Protein AF-A0A1B6BFZ3-F1 (afdb_monomer)

Secondary structure (DSSP, 8-state):
-HHHHHHHHHHHHHHHHHTT---THHHH--S-HHHHHHHH-TTHHHHHHHHHHHTT--PPP-

Mean predicted aligned error: 4.11 Å

Structure (mmCIF, N/CA/C/O backbone):
data_AF-A0A1B6BFZ3-F1
#
_entry.id   AF-A0A1B6BFZ3-F1
#
loop_
_atom_site.group_PDB
_atom_site.id
_atom_site.type_symbol
_atom_site.label_atom_id
_atom_site.label_alt_id
_atom_site.label_comp_id
_atom_site.label_asym_id
_atom_site.label_entity_id
_atom_site.label_seq_id
_atom_site.pdbx_PDB_ins_code
_atom_site.Cartn_x
_atom_site.Cartn_y
_atom_site.Cartn_z
_atom_site.occupancy
_atom_site.B_iso_or_equiv
_atom_site.auth_seq_id
_atom_site.auth_comp_id
_atom_site.auth_asym_id
_atom_site.auth_atom_id
_atom_site.pdbx_PDB_model_num
ATOM 1 N N . MET A 1 1 ? 14.708 2.538 -0.931 1.00 57.59 1 MET A N 1
ATOM 2 C CA . MET A 1 1 ? 13.577 1.956 -0.168 1.00 57.59 1 MET A CA 1
ATOM 3 C C . MET A 1 1 ? 12.359 2.869 -0.024 1.00 57.59 1 MET A C 1
ATOM 5 O O . MET A 1 1 ? 11.290 2.421 -0.405 1.00 57.59 1 MET A O 1
ATOM 9 N N . ALA A 1 2 ? 12.467 4.129 0.423 1.00 70.31 2 ALA A N 1
ATOM 10 C CA . ALA A 1 2 ? 11.286 4.996 0.6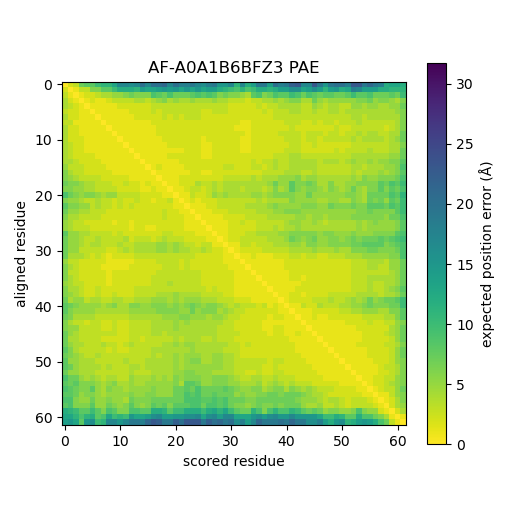21 1.00 70.31 2 ALA A CA 1
ATOM 11 C C . ALA A 1 2 ? 10.486 5.334 -0.662 1.00 70.31 2 ALA A C 1
ATOM 13 O O . ALA A 1 2 ? 9.272 5.518 -0.606 1.00 70.31 2 ALA A O 1
ATOM 14 N N . PHE A 1 3 ? 11.148 5.377 -1.825 1.00 78.56 3 PHE A N 1
ATOM 15 C CA . PHE A 1 3 ? 10.512 5.715 -3.106 1.00 78.56 3 PHE A CA 1
ATOM 16 C C . PHE A 1 3 ? 9.384 4.744 -3.492 1.00 78.56 3 PHE A C 1
ATOM 18 O O . PHE A 1 3 ? 8.276 5.176 -3.808 1.00 78.56 3 PHE A O 1
ATOM 25 N N . ASN A 1 4 ? 9.637 3.434 -3.398 1.00 81.50 4 ASN A N 1
ATOM 26 C CA . ASN A 1 4 ? 8.642 2.419 -3.746 1.00 81.50 4 ASN A CA 1
ATOM 27 C C . ASN A 1 4 ? 7.465 2.427 -2.766 1.00 81.50 4 ASN A C 1
ATOM 29 O O . ASN A 1 4 ? 6.322 2.351 -3.202 1.00 81.50 4 ASN A O 1
ATOM 33 N N . THR A 1 5 ? 7.720 2.614 -1.468 1.00 86.62 5 THR A N 1
ATOM 34 C CA . THR A 1 5 ? 6.661 2.744 -0.455 1.00 86.62 5 THR A CA 1
ATOM 35 C C . THR A 1 5 ? 5.728 3.917 -0.756 1.00 86.62 5 THR A C 1
ATOM 37 O O . THR A 1 5 ? 4.510 3.746 -0.762 1.00 86.62 5 THR A O 1
ATOM 40 N N . ASN A 1 6 ? 6.273 5.096 -1.068 1.00 88.62 6 ASN A N 1
ATOM 41 C CA . ASN A 1 6 ? 5.461 6.271 -1.400 1.00 88.62 6 ASN A CA 1
ATOM 42 C C . ASN A 1 6 ? 4.660 6.066 -2.690 1.00 88.62 6 AS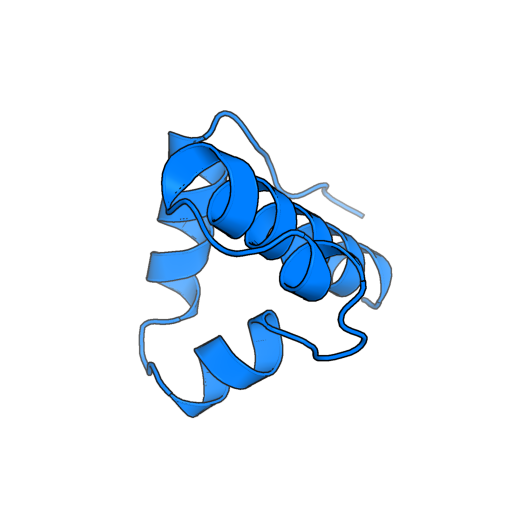N A C 1
ATOM 44 O O . ASN A 1 6 ? 3.482 6.416 -2.747 1.00 88.62 6 ASN A O 1
ATOM 48 N N . ARG A 1 7 ? 5.270 5.448 -3.707 1.00 88.19 7 ARG A N 1
ATOM 49 C CA . ARG A 1 7 ? 4.596 5.138 -4.973 1.00 88.19 7 ARG A CA 1
ATOM 50 C C . ARG A 1 7 ? 3.444 4.148 -4.784 1.00 88.19 7 ARG A C 1
ATOM 52 O O . ARG A 1 7 ? 2.360 4.380 -5.308 1.00 88.19 7 ARG A O 1
ATOM 59 N N . ILE A 1 8 ? 3.655 3.088 -4.005 1.00 90.19 8 ILE A N 1
ATOM 60 C CA . ILE A 1 8 ? 2.619 2.098 -3.678 1.00 90.19 8 ILE A CA 1
ATOM 61 C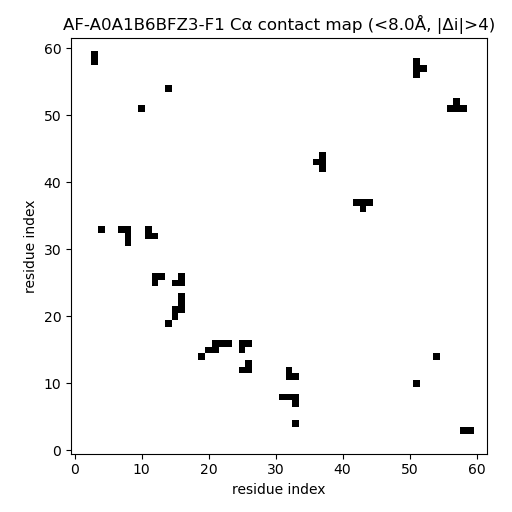 C . ILE A 1 8 ? 1.472 2.754 -2.902 1.00 90.19 8 ILE A C 1
ATOM 63 O O . ILE A 1 8 ? 0.313 2.568 -3.261 1.00 90.19 8 ILE A O 1
ATOM 67 N N . ASN A 1 9 ? 1.777 3.570 -1.891 1.00 92.69 9 ASN A N 1
ATOM 68 C CA . ASN A 1 9 ? 0.756 4.310 -1.148 1.00 92.69 9 ASN A CA 1
ATOM 69 C C . ASN A 1 9 ? -0.039 5.267 -2.053 1.00 92.69 9 ASN A C 1
ATOM 71 O O . ASN A 1 9 ? -1.261 5.346 -1.937 1.00 92.69 9 ASN A O 1
ATOM 75 N N . GLY A 1 10 ? 0.626 5.942 -2.995 1.00 91.81 10 GLY A N 1
ATOM 76 C CA . GLY A 1 10 ? -0.034 6.766 -4.008 1.00 91.81 10 GLY A CA 1
ATOM 77 C C . GLY A 1 10 ? -0.990 5.964 -4.897 1.00 91.81 10 GLY A C 1
ATOM 78 O O . GLY A 1 10 ? -2.129 6.385 -5.102 1.00 91.81 10 GLY A O 1
ATOM 79 N N . TYR A 1 11 ? -0.570 4.784 -5.369 1.00 90.81 11 TYR A N 1
ATOM 80 C CA . TYR A 1 11 ? -1.439 3.891 -6.142 1.00 90.81 11 TYR A CA 1
ATOM 81 C C . TYR A 1 11 ? -2.650 3.42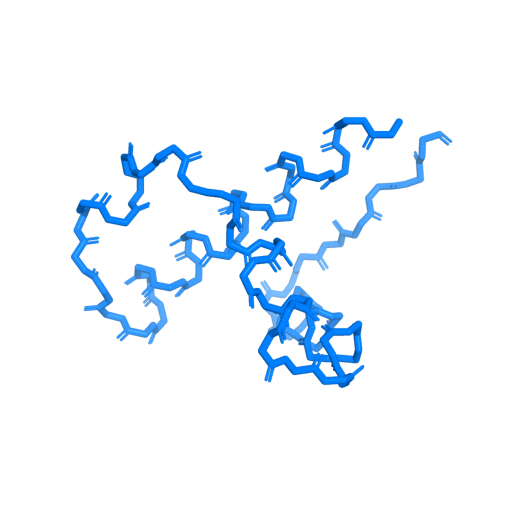7 -5.338 1.00 90.81 11 TYR A C 1
ATOM 83 O O . TYR A 1 11 ? -3.769 3.53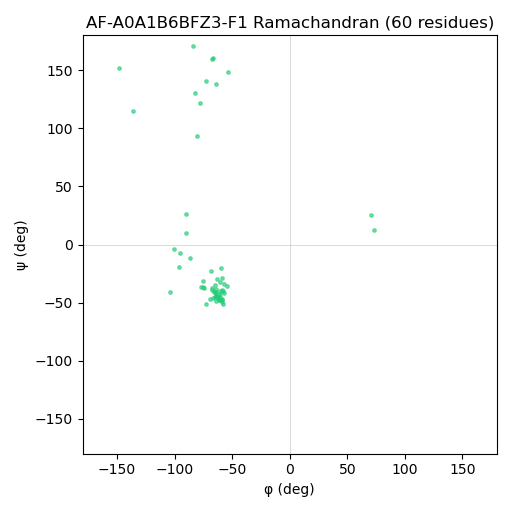1 -5.831 1.00 90.81 11 TYR A O 1
ATOM 91 N N . LEU A 1 12 ? -2.448 2.976 -4.098 1.00 91.12 12 LEU A N 1
ATOM 92 C CA . LEU A 1 12 ? -3.535 2.520 -3.230 1.00 91.12 12 LEU A CA 1
ATOM 93 C C . LEU A 1 12 ? -4.598 3.600 -3.016 1.00 91.12 12 LEU A C 1
ATOM 95 O O . LEU A 1 12 ? -5.788 3.309 -3.097 1.00 91.12 12 LEU A O 1
ATOM 99 N N . ARG A 1 13 ? -4.187 4.855 -2.809 1.00 93.25 13 ARG A N 1
ATOM 100 C CA . ARG A 1 13 ? -5.121 5.985 -2.671 1.00 93.25 13 ARG A CA 1
ATOM 101 C C . ARG A 1 13 ? -5.862 6.280 -3.965 1.00 93.25 13 ARG A C 1
ATOM 103 O O . ARG A 1 13 ? -7.075 6.451 -3.938 1.00 93.25 13 ARG A O 1
ATOM 110 N N . SER A 1 14 ? -5.141 6.326 -5.084 1.00 91.12 14 SER A N 1
ATOM 111 C CA . SER A 1 14 ? -5.733 6.616 -6.391 1.00 91.12 14 SER A CA 1
ATOM 112 C C . SER A 1 14 ? -6.748 5.545 -6.790 1.00 91.12 14 SER A C 1
ATOM 114 O O . SER A 1 14 ? -7.876 5.872 -7.141 1.00 91.12 14 SER A O 1
ATOM 116 N N . ILE A 1 15 ? -6.401 4.264 -6.635 1.00 88.25 15 ILE A N 1
ATOM 117 C CA . ILE A 1 15 ? -7.306 3.136 -6.892 1.00 88.25 15 ILE A CA 1
ATOM 118 C C . ILE A 1 15 ? -8.479 3.152 -5.908 1.00 88.25 15 ILE A C 1
ATOM 120 O O . ILE A 1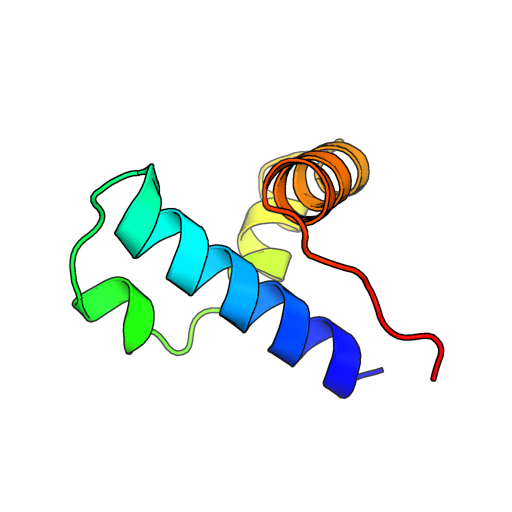 15 ? -9.624 3.000 -6.323 1.00 88.25 15 ILE A O 1
ATOM 124 N N . GLY A 1 16 ? -8.225 3.377 -4.618 1.00 89.25 16 GLY A N 1
ATOM 125 C CA . GLY A 1 16 ? -9.280 3.464 -3.609 1.00 89.25 16 GLY A CA 1
ATOM 126 C C . GLY A 1 16 ? -10.307 4.558 -3.913 1.00 89.25 16 GLY A C 1
ATOM 127 O O . GLY A 1 16 ? -11.505 4.336 -3.778 1.00 89.25 16 GLY A O 1
ATOM 128 N N . PHE A 1 17 ? -9.854 5.714 -4.394 1.00 92.31 17 PHE A N 1
ATOM 129 C CA . PHE A 1 17 ? -10.733 6.805 -4.807 1.00 92.31 17 PHE A CA 1
ATOM 130 C C . PHE A 1 17 ? -11.454 6.503 -6.134 1.00 92.31 17 PHE A C 1
ATOM 132 O O . PHE A 1 17 ? -12.675 6.581 -6.203 1.00 92.31 17 PHE A O 1
ATOM 139 N N . GLN A 1 18 ? -10.715 6.114 -7.178 1.00 88.75 18 GLN A N 1
ATOM 140 C CA . GLN A 1 18 ? -11.245 5.969 -8.542 1.00 88.75 18 GLN A CA 1
ATOM 141 C C . GLN A 1 18 ? -12.071 4.695 -8.757 1.00 88.75 18 GLN A C 1
ATOM 143 O O . GLN A 1 18 ? -13.037 4.709 -9.512 1.00 88.75 18 GLN A O 1
ATOM 148 N N . VAL A 1 19 ? -11.673 3.582 -8.137 1.00 85.19 19 VAL A N 1
ATOM 149 C CA . VAL A 1 19 ? -12.257 2.252 -8.384 1.00 85.19 19 VAL A CA 1
ATOM 150 C C . VAL A 1 19 ? -13.196 1.841 -7.257 1.00 85.19 19 VAL A C 1
ATOM 152 O O . VAL A 1 19 ? -14.251 1.274 -7.524 1.00 85.19 19 VAL A O 1
ATOM 155 N N . LEU A 1 20 ? -12.827 2.117 -6.002 1.00 85.00 20 LEU A N 1
ATOM 156 C CA . LEU A 1 20 ? -13.617 1.705 -4.834 1.00 85.00 20 LEU A CA 1
ATOM 157 C C . LEU A 1 20 ? -14.571 2.800 -4.330 1.00 85.00 20 LEU A C 1
ATOM 159 O O . LEU A 1 20 ? -15.394 2.525 -3.460 1.00 85.00 20 LEU A O 1
ATOM 163 N N . GLY A 1 21 ? -14.490 4.020 -4.876 1.00 89.62 21 GLY A N 1
ATOM 164 C CA . GLY A 1 21 ? -15.395 5.122 -4.541 1.00 89.62 21 GLY A CA 1
ATOM 165 C C . GLY A 1 21 ? -15.192 5.702 -3.139 1.00 89.62 21 GLY A C 1
ATOM 166 O O . GLY A 1 21 ? -16.134 6.242 -2.559 1.00 89.62 21 GLY A O 1
ATOM 167 N N . PHE A 1 22 ? -13.991 5.576 -2.564 1.00 91.56 22 PHE A N 1
ATOM 168 C CA . PHE A 1 22 ? -13.676 6.213 -1.284 1.00 91.56 22 PHE A CA 1
ATOM 169 C C . PHE A 1 22 ? -13.655 7.742 -1.391 1.00 91.56 22 PHE A C 1
ATOM 171 O O . PHE A 1 22 ? -13.518 8.305 -2.474 1.00 91.56 22 PHE A O 1
ATOM 178 N N . SER A 1 23 ? -13.787 8.428 -0.252 1.00 94.38 23 SER A N 1
ATOM 179 C CA . SER A 1 23 ? -13.817 9.892 -0.211 1.00 94.38 23 SER A CA 1
ATOM 180 C C . SER A 1 23 ? -12.469 10.515 -0.594 1.00 94.38 23 SER A C 1
ATOM 182 O O . SER A 1 23 ? -11.406 9.901 -0.469 1.00 94.38 23 SER A O 1
ATOM 184 N N . GLU A 1 24 ? -12.492 11.789 -0.992 1.00 94.19 24 GLU A N 1
ATOM 185 C CA . GLU A 1 24 ? -11.271 12.567 -1.254 1.00 94.19 24 GLU A CA 1
ATOM 186 C C . GLU A 1 24 ? -10.347 12.680 -0.029 1.00 94.19 24 GLU A C 1
ATOM 188 O O . GLU A 1 24 ? -9.152 12.949 -0.173 1.00 94.19 24 GLU A O 1
ATOM 193 N N . GLU A 1 25 ? -10.863 12.460 1.184 1.00 94.81 25 GLU A N 1
ATOM 194 C CA . GLU A 1 25 ? -10.057 12.442 2.410 1.00 94.8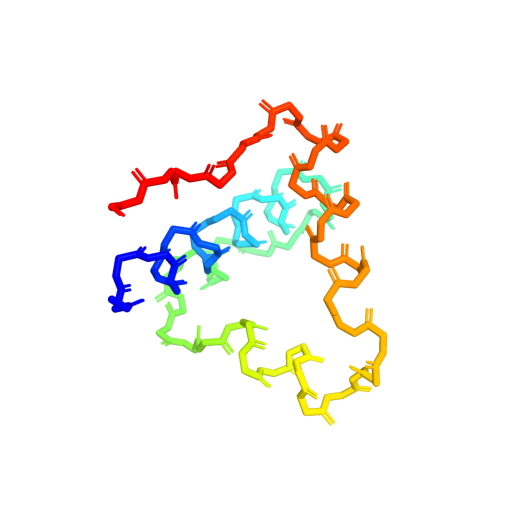1 25 GLU A CA 1
ATOM 195 C C . GLU A 1 25 ? -8.981 11.354 2.357 1.00 94.81 25 GLU A C 1
ATOM 197 O O . GLU A 1 25 ? -7.867 11.565 2.841 1.00 94.81 25 GLU A O 1
ATOM 202 N N . LEU A 1 26 ? -9.256 10.232 1.680 1.00 93.12 26 LEU A N 1
ATOM 203 C CA . LEU A 1 26 ? -8.275 9.173 1.459 1.00 93.12 26 LEU A CA 1
ATOM 204 C C . LEU A 1 26 ? -7.041 9.682 0.704 1.00 93.12 26 LEU A C 1
ATOM 206 O O . LEU A 1 26 ? -5.914 9.308 1.032 1.00 93.12 26 LEU A O 1
ATOM 210 N N . LEU A 1 27 ? -7.236 10.556 -0.288 1.00 91.62 27 LEU A N 1
ATOM 211 C CA . LEU A 1 27 ? -6.140 11.126 -1.077 1.00 91.62 27 LEU A CA 1
ATOM 212 C C . LEU A 1 27 ? -5.223 11.996 -0.204 1.00 91.62 27 LEU A C 1
ATOM 214 O O . LEU A 1 27 ? -4.004 11.995 -0.394 1.00 91.62 27 LEU A O 1
ATOM 218 N N . LYS A 1 28 ? -5.815 12.691 0.776 1.00 91.81 28 LYS A N 1
ATOM 219 C CA . LYS A 1 28 ? -5.141 13.607 1.711 1.00 91.81 28 LYS A CA 1
ATOM 220 C C . LYS A 1 28 ? -4.566 12.915 2.946 1.00 91.81 28 LYS A C 1
ATOM 222 O O . LYS A 1 28 ? -3.800 13.538 3.676 1.00 91.81 28 LYS A O 1
ATOM 227 N N . SER A 1 29 ? -4.923 11.654 3.182 1.00 89.81 29 SER A N 1
ATOM 228 C CA . SER A 1 29 ? -4.441 10.882 4.327 1.00 89.81 29 SER A CA 1
ATOM 229 C C . SER A 1 29 ? -2.908 10.887 4.398 1.00 89.81 29 SER A C 1
ATOM 231 O O . SER A 1 29 ? -2.225 10.938 3.381 1.00 89.81 29 SER A O 1
ATOM 233 N N . THR A 1 30 ? -2.319 10.830 5.586 1.00 88.94 30 THR A N 1
ATOM 234 C CA . THR A 1 30 ? -0.871 10.602 5.759 1.00 88.94 30 THR A CA 1
ATOM 235 C C . THR A 1 30 ? -0.564 9.155 6.134 1.00 88.94 30 THR A C 1
ATOM 237 O O . THR A 1 30 ? 0.601 8.768 6.173 1.00 88.94 30 THR A O 1
ATOM 240 N N . THR A 1 31 ? -1.600 8.333 6.326 1.00 90.31 31 THR A N 1
ATOM 241 C CA . THR A 1 31 ? -1.477 6.922 6.681 1.00 90.31 31 THR A CA 1
ATOM 242 C C . THR A 1 31 ? -0.788 6.135 5.570 1.00 90.31 31 THR A C 1
ATOM 244 O O . THR A 1 31 ? -1.061 6.320 4.373 1.00 90.31 31 THR A O 1
ATOM 247 N N . SER A 1 32 ? 0.105 5.233 5.981 1.00 91.81 32 SER A N 1
ATOM 248 C CA . SER A 1 32 ? 0.709 4.235 5.105 1.00 91.81 32 SER A CA 1
ATOM 249 C C . SER A 1 32 ? -0.267 3.075 4.928 1.00 91.81 32 SER A C 1
ATOM 251 O O . SER A 1 32 ? -0.300 2.136 5.719 1.00 91.81 32 SER A O 1
ATOM 253 N N . LEU A 1 33 ? -1.072 3.141 3.870 1.00 92.44 33 LEU A N 1
ATOM 254 C CA . LEU A 1 33 ? -1.992 2.071 3.481 1.00 92.44 33 LEU A CA 1
ATOM 255 C C . LEU A 1 33 ? -1.260 0.752 3.211 1.00 92.44 33 LEU A C 1
ATOM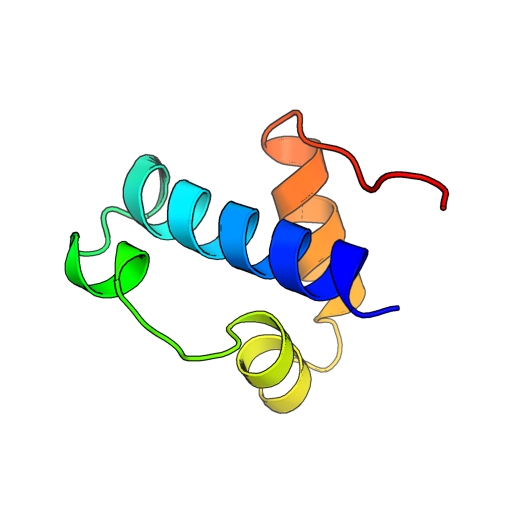 257 O O . LEU A 1 33 ? -1.827 -0.316 3.413 1.00 92.44 33 LEU A O 1
ATOM 261 N N . LEU A 1 34 ? 0.001 0.814 2.776 1.00 92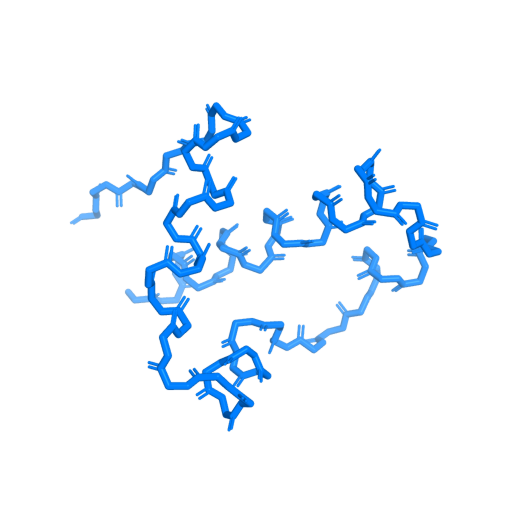.75 34 LEU A N 1
ATOM 262 C CA . LEU A 1 34 ? 0.836 -0.374 2.625 1.00 92.75 34 LEU A CA 1
ATOM 263 C C . LEU A 1 34 ? 1.113 -1.060 3.969 1.00 92.75 34 LEU A C 1
ATOM 265 O O . LEU A 1 34 ? 1.106 -2.288 4.032 1.00 92.75 34 LEU A O 1
ATOM 269 N N . ASP A 1 35 ? 1.370 -0.291 5.025 1.00 94.38 35 ASP A N 1
ATOM 270 C CA . ASP A 1 35 ? 1.639 -0.869 6.342 1.00 94.38 35 ASP A CA 1
ATOM 271 C C . ASP A 1 35 ? 0.353 -1.401 6.986 1.00 94.38 35 ASP A C 1
ATOM 273 O O . ASP A 1 35 ? 0.381 -2.493 7.548 1.00 94.38 35 ASP A O 1
ATOM 277 N N . GLU A 1 36 ? -0.780 -0.715 6.801 1.00 93.38 36 GLU A N 1
ATOM 278 C CA . GLU A 1 36 ? -2.110 -1.219 7.186 1.00 93.38 36 GLU A CA 1
ATOM 279 C C . GLU A 1 36 ? -2.472 -2.517 6.448 1.00 93.38 36 GLU A C 1
ATOM 281 O O . GLU A 1 36 ? -2.975 -3.474 7.035 1.00 93.38 36 GLU A O 1
ATOM 286 N N . LEU A 1 37 ? -2.181 -2.600 5.147 1.00 91.81 37 LEU A N 1
ATOM 287 C CA . LEU A 1 37 ? -2.419 -3.820 4.378 1.00 91.81 37 LEU A CA 1
ATOM 288 C C . LEU A 1 37 ? -1.512 -4.959 4.861 1.00 91.81 37 LEU A C 1
ATOM 290 O O . LEU A 1 37 ? -1.970 -6.090 4.997 1.00 91.81 37 LEU A O 1
ATOM 294 N N . ARG A 1 38 ? -0.239 -4.665 5.155 1.00 94.50 38 ARG A N 1
ATOM 295 C CA . ARG A 1 38 ? 0.722 -5.653 5.667 1.00 94.50 38 ARG A CA 1
ATOM 296 C C . ARG A 1 38 ? 0.328 -6.188 7.042 1.00 94.50 38 ARG A C 1
ATOM 298 O O . ARG A 1 38 ? 0.545 -7.366 7.305 1.00 94.50 38 ARG A O 1
ATOM 305 N N . SER A 1 39 ? -0.208 -5.339 7.918 1.00 95.50 39 SER A N 1
ATOM 306 C CA . SER A 1 39 ? -0.622 -5.741 9.266 1.00 95.50 39 SER A CA 1
ATOM 307 C C . SER A 1 39 ? -1.926 -6.544 9.267 1.00 95.50 39 SER A C 1
ATOM 309 O O . SER A 1 39 ? -2.099 -7.416 10.115 1.00 95.50 39 SER A O 1
ATOM 311 N N . SER A 1 40 ? -2.826 -6.274 8.318 1.00 93.62 40 SER A N 1
ATOM 312 C CA . SER A 1 40 ? -4.165 -6.875 8.263 1.00 93.62 40 SER A CA 1
ATOM 313 C C . SER A 1 40 ? -4.280 -8.102 7.355 1.00 93.62 40 SER A C 1
ATOM 315 O O . SER A 1 40 ? -5.223 -8.877 7.509 1.00 93.62 40 SER A O 1
ATOM 317 N N . ASN A 1 41 ? -3.345 -8.305 6.420 1.00 92.06 41 ASN A N 1
ATOM 318 C CA . ASN A 1 41 ? -3.412 -9.383 5.437 1.00 92.06 41 ASN A CA 1
ATOM 319 C C . ASN A 1 41 ? -2.049 -10.089 5.267 1.00 92.06 41 ASN A C 1
ATOM 321 O O . ASN A 1 41 ? -1.110 -9.486 4.747 1.00 92.06 41 ASN A O 1
ATOM 325 N N . PRO A 1 42 ? -1.921 -11.381 5.626 1.00 93.19 42 PRO A N 1
ATOM 326 C CA . PRO A 1 42 ? -0.703 -12.159 5.378 1.00 93.19 42 PRO A CA 1
ATOM 327 C C . PRO A 1 42 ? -0.296 -12.200 3.896 1.00 93.19 42 PRO A C 1
ATOM 329 O O . PRO A 1 42 ? 0.888 -12.116 3.576 1.00 93.19 42 PRO A O 1
ATOM 332 N N . GLU A 1 43 ? -1.279 -12.212 2.993 1.00 96.44 43 GLU A N 1
ATOM 333 C CA . GLU A 1 43 ? -1.115 -12.213 1.534 1.00 96.44 43 GLU A CA 1
ATOM 334 C C . GLU A 1 43 ? -1.078 -10.786 0.952 1.00 96.44 43 GLU A C 1
ATOM 336 O O . GLU A 1 43 ? -1.440 -10.544 -0.209 1.00 96.44 43 GLU A O 1
ATOM 341 N N . TRP A 1 44 ? -0.667 -9.795 1.755 1.00 94.44 44 TRP A N 1
ATOM 342 C CA . TRP A 1 44 ? -0.609 -8.388 1.342 1.00 94.44 44 TRP A CA 1
ATOM 343 C C . TRP A 1 44 ? 0.222 -8.185 0.075 1.00 94.44 44 TRP A C 1
ATOM 345 O O . TRP A 1 44 ? -0.118 -7.329 -0.742 1.00 94.44 44 TRP A O 1
ATOM 355 N N . LEU A 1 45 ? 1.299 -8.961 -0.097 1.00 92.62 45 LEU A N 1
ATOM 356 C CA . LEU A 1 45 ? 2.199 -8.831 -1.239 1.00 92.62 45 LEU A CA 1
ATOM 357 C C . LEU A 1 45 ? 1.520 -9.283 -2.537 1.00 92.62 45 LEU A C 1
ATOM 359 O O . LEU A 1 45 ? 1.556 -8.565 -3.533 1.00 92.62 45 LEU A O 1
ATOM 363 N N . GLU A 1 46 ? 0.854 -10.437 -2.532 1.00 93.94 46 GLU A N 1
ATOM 364 C CA . GLU A 1 46 ? 0.076 -10.896 -3.687 1.00 93.94 46 GLU A CA 1
ATOM 365 C C . GLU A 1 46 ? -1.061 -9.918 -3.999 1.00 93.94 46 GLU A C 1
ATOM 367 O O . GLU A 1 46 ? -1.271 -9.532 -5.152 1.00 93.94 46 GLU A O 1
ATOM 372 N N . THR A 1 47 ? -1.749 -9.461 -2.951 1.00 91.94 47 THR A N 1
ATOM 373 C CA . THR A 1 47 ? -2.858 -8.512 -3.053 1.00 91.94 47 THR A CA 1
ATOM 374 C C . THR A 1 47 ? -2.408 -7.215 -3.726 1.00 91.94 47 THR A C 1
ATOM 376 O O . THR A 1 47 ? -3.013 -6.792 -4.711 1.00 91.94 47 THR A O 1
ATOM 379 N N . ILE A 1 48 ? -1.315 -6.600 -3.257 1.00 89.56 48 ILE A N 1
ATOM 380 C CA . ILE A 1 48 ? -0.842 -5.328 -3.812 1.00 89.56 48 ILE A CA 1
ATOM 381 C C . ILE A 1 48 ? -0.324 -5.472 -5.244 1.00 89.56 48 ILE A C 1
ATOM 383 O O . ILE A 1 48 ? -0.579 -4.597 -6.071 1.00 89.56 48 ILE A O 1
ATOM 387 N N . LEU A 1 49 ? 0.357 -6.576 -5.569 1.00 89.88 49 LEU A N 1
ATOM 388 C CA . LEU A 1 49 ? 0.833 -6.827 -6.929 1.00 89.88 49 LEU A CA 1
ATOM 389 C C . LEU A 1 49 ? -0.344 -6.966 -7.895 1.00 89.88 49 LEU A C 1
ATOM 391 O O . LEU A 1 49 ? -0.333 -6.339 -8.953 1.00 89.88 49 LEU A O 1
ATOM 395 N N . ARG A 1 50 ? -1.391 -7.710 -7.513 1.00 89.94 50 ARG A N 1
ATOM 396 C CA . ARG A 1 50 ? -2.623 -7.808 -8.308 1.00 89.94 50 ARG A CA 1
ATOM 397 C C . ARG A 1 50 ? -3.267 -6.448 -8.516 1.00 89.94 50 ARG A C 1
ATOM 399 O O . ARG A 1 50 ? -3.607 -6.128 -9.647 1.00 89.94 50 ARG A O 1
ATOM 406 N N . PHE A 1 51 ? -3.400 -5.636 -7.467 1.00 85.44 51 PHE A N 1
ATOM 407 C CA . PHE A 1 51 ? -3.972 -4.296 -7.603 1.00 85.44 51 PHE A CA 1
ATOM 408 C C . PHE A 1 51 ? -3.178 -3.425 -8.576 1.00 85.44 51 PHE A C 1
ATOM 410 O O . PHE A 1 51 ? -3.769 -2.850 -9.485 1.00 85.44 51 PHE A O 1
ATOM 417 N N . ILE A 1 52 ? -1.854 -3.364 -8.418 1.00 84.81 52 ILE A N 1
ATOM 418 C CA . ILE A 1 52 ? -0.990 -2.522 -9.251 1.00 84.81 52 ILE A CA 1
ATOM 419 C C . ILE A 1 52 ? -1.019 -2.980 -10.711 1.00 84.81 52 ILE A C 1
ATOM 421 O O . ILE A 1 52 ? -1.213 -2.154 -11.600 1.00 84.81 52 ILE A O 1
ATOM 425 N N . TYR A 1 53 ? -0.846 -4.275 -10.978 1.00 87.00 53 TYR A N 1
ATOM 426 C CA . TYR A 1 53 ? -0.764 -4.761 -12.356 1.00 87.00 53 TYR A CA 1
ATOM 427 C C . TYR A 1 53 ? -2.126 -4.804 -13.053 1.00 87.00 53 TYR A C 1
ATOM 429 O O . TYR A 1 53 ? -2.209 -4.445 -14.227 1.00 87.00 53 TYR A O 1
ATOM 437 N N . ASN A 1 54 ? -3.208 -5.146 -12.345 1.00 87.19 54 ASN A N 1
ATOM 438 C CA . ASN A 1 54 ? -4.553 -5.126 -12.930 1.00 87.19 54 ASN A CA 1
ATOM 439 C C . ASN A 1 54 ? -5.034 -3.700 -13.234 1.00 87.19 54 ASN A C 1
ATOM 441 O O . ASN A 1 54 ? -5.887 -3.522 -14.098 1.00 87.19 54 ASN A O 1
ATOM 445 N N . SER A 1 55 ? -4.477 -2.679 -12.573 1.00 80.62 55 SER A N 1
ATOM 446 C CA . SER A 1 55 ? -4.736 -1.271 -12.890 1.00 80.62 55 SER A CA 1
ATOM 447 C C . SER A 1 55 ? -3.764 -0.682 -13.927 1.00 80.62 55 SER A C 1
ATOM 449 O O . SER A 1 55 ? -3.722 0.536 -14.086 1.00 80.62 55 SER A O 1
ATOM 451 N N . GLY A 1 56 ? -2.932 -1.501 -14.587 1.00 83.62 56 GLY A N 1
ATOM 452 C CA . GLY A 1 56 ? -1.942 -1.051 -15.579 1.00 83.62 56 GLY A CA 1
ATOM 453 C C . GLY A 1 56 ? -0.712 -0.337 -14.997 1.00 83.62 56 GLY A C 1
ATOM 454 O O . GLY A 1 56 ? 0.048 0.293 -15.732 1.00 83.62 56 GLY A O 1
ATOM 455 N N . GLY A 1 57 ? -0.514 -0.398 -13.679 1.00 81.19 57 GLY A N 1
ATOM 456 C CA . GLY A 1 57 ? 0.655 0.141 -12.991 1.00 81.19 57 GLY A CA 1
ATOM 457 C C . GLY A 1 57 ? 1.847 -0.820 -12.998 1.00 81.19 57 GLY A C 1
ATOM 458 O O . GLY A 1 57 ? 1.741 -1.989 -13.359 1.00 81.19 57 GLY A O 1
ATOM 459 N N . PHE A 1 58 ? 3.004 -0.322 -12.558 1.00 82.00 58 PHE A N 1
ATOM 460 C CA . PHE A 1 58 ? 4.212 -1.128 -12.380 1.00 82.00 58 PHE A CA 1
ATOM 461 C C . PHE A 1 58 ? 5.061 -0.602 -11.220 1.00 82.00 58 PHE A C 1
ATOM 463 O O . PHE A 1 58 ? 5.055 0.597 -10.905 1.00 82.00 58 PHE A O 1
ATOM 470 N N . LEU A 1 59 ? 5.814 -1.508 -10.595 1.00 82.06 59 LEU A N 1
ATOM 471 C CA . LEU A 1 59 ? 6.860 -1.153 -9.642 1.00 82.06 59 LEU A CA 1
ATOM 472 C C . LEU A 1 59 ? 8.133 -0.798 -10.416 1.00 82.06 59 LEU A C 1
ATOM 474 O O . LEU A 1 59 ? 8.543 -1.526 -11.315 1.00 82.06 59 LEU A O 1
ATOM 478 N N . GLY A 1 60 ? 8.742 0.341 -10.088 1.00 76.69 60 GLY A N 1
ATOM 479 C CA . GLY A 1 60 ? 10.023 0.724 -10.675 1.00 76.69 60 GLY A CA 1
ATOM 480 C C . GLY A 1 60 ? 11.156 -0.126 -10.105 1.00 76.69 60 GLY A C 1
ATOM 481 O O . GLY A 1 60 ? 11.184 -0.394 -8.901 1.00 76.69 60 GLY A O 1
ATOM 482 N N . VAL A 1 61 ? 12.099 -0.517 -10.960 1.00 67.62 61 VAL A N 1
ATOM 483 C CA . VAL A 1 61 ? 13.407 -1.002 -10.510 1.00 67.62 61 VAL A CA 1
ATOM 484 C C . VAL A 1 61 ? 14.222 0.238 -10.139 1.00 67.62 61 VAL A C 1
ATOM 486 O O . VAL A 1 61 ? 14.344 1.149 -10.958 1.00 67.62 61 VAL A O 1
ATOM 489 N N . VAL A 1 62 ? 14.675 0.307 -8.885 1.00 55.97 62 VAL A N 1
ATOM 490 C CA . VAL A 1 62 ? 15.571 1.363 -8.380 1.00 55.97 62 VAL A CA 1
ATOM 491 C C . VAL A 1 62 ? 17.001 0.877 -8.503 1.00 55.97 62 VAL A C 1
ATOM 493 O O . VAL A 1 62 ? 17.225 -0.290 -8.111 1.00 55.97 62 VAL A O 1
#

Radius of gyration: 11.27 Å; Cα contacts (8 Å, |Δi|>4): 32; chains: 1; bounding box: 31×26×25 Å

pLDDT: mean 87.9, std 8.03, range [55.97, 96.44]

Sequence (62 aa):
MAFNTNRINGYLRSIGFQVLGFSEELLKSTTSLLDELRSSNPEWLETILRFIYNSGGFLGVV

Solvent-accessible surface area (backbone atoms only — not comparable to full-atom values): 3783 Å² total; per-residue (Å²): 117,70,65,60,53,53,52,50,36,51,48,54,32,51,45,37,35,75,74,70,66,46,58,74,63,58,68,70,52,87,74,58,56,59,58,54,38,53,75,74,31,95,60,30,65,63,52,51,51,50,53,38,48,78,69,75,46,79,85,81,88,128

Foldseek 3Di:
DVVQQVVLLQLVLVCCCPPVVDDCVSNVDPDRVLVVLVVPDVCSVVVSVCSQVVVVHDGDDD